Protein AF-A0A6J5W0K2-F1 (afdb_monomer_lite)

Foldseek 3Di:
DPLVVCVVDPPDPVSNVVVVCVVQPPDPLSVVLVVLLVCLQPQDCPPHDLVVSVVVNVVSVVSNCVSDPDDDPDPVVVVVVVVVVVVVNVNSSVD

Sequence (95 aa):
MPVRALFEHGATDFDIWEAARKTYTMTQNSSRLFQLRRQSILMCQNAESVKVFYEKLHATWQKIDCLRPHEYSCTDDGAHRLKELEADRVYDFLG

Structure (mmCIF, N/CA/C/O backbone):
data_AF-A0A6J5W0K2-F1
#
_entry.id   AF-A0A6J5W0K2-F1
#
loop_
_atom_site.group_PDB
_atom_site.id
_atom_site.type_symbol
_atom_site.label_atom_id
_atom_site.label_alt_id
_atom_site.label_comp_id
_atom_site.label_asym_id
_atom_site.label_entity_id
_atom_site.label_seq_id
_atom_site.pdbx_PDB_ins_code
_atom_site.Cartn_x
_atom_site.Cartn_y
_atom_site.Cartn_z
_atom_site.occupancy
_atom_site.B_iso_or_equiv
_atom_site.auth_seq_id
_atom_site.auth_comp_id
_atom_site.auth_asym_id
_atom_site.auth_atom_id
_atom_site.pdbx_PDB_model_num
ATOM 1 N N . MET A 1 1 ? 19.691 -3.154 -13.657 1.00 50.69 1 MET A N 1
ATOM 2 C CA . MET A 1 1 ? 19.729 -4.483 -13.010 1.00 50.69 1 MET A CA 1
ATOM 3 C C . MET A 1 1 ? 18.551 -4.574 -12.046 1.00 50.69 1 MET A C 1
ATOM 5 O O . MET A 1 1 ? 18.312 -3.585 -11.359 1.00 50.69 1 MET A O 1
ATOM 9 N N . PRO A 1 2 ? 17.774 -5.670 -12.020 1.00 63.22 2 PRO A N 1
ATOM 10 C CA . PRO A 1 2 ? 16.665 -5.820 -11.078 1.00 63.22 2 PRO A CA 1
ATOM 11 C C . PRO A 1 2 ? 17.187 -5.809 -9.640 1.00 63.22 2 PRO A C 1
ATOM 13 O O . PRO A 1 2 ? 18.157 -6.503 -9.345 1.00 63.22 2 PRO A O 1
ATOM 16 N N . VAL A 1 3 ? 16.529 -5.077 -8.736 1.00 64.31 3 VAL A N 1
ATOM 17 C CA . VAL A 1 3 ? 16.953 -4.997 -7.323 1.00 64.31 3 VAL A CA 1
ATOM 18 C C . VAL A 1 3 ? 17.005 -6.380 -6.668 1.00 64.31 3 VAL A C 1
ATOM 20 O O . VAL A 1 3 ? 17.868 -6.640 -5.841 1.00 64.31 3 VAL A O 1
ATOM 23 N N . ARG A 1 4 ? 16.149 -7.307 -7.110 1.00 67.19 4 ARG A N 1
ATOM 24 C CA . ARG A 1 4 ? 16.151 -8.701 -6.655 1.00 67.19 4 ARG A CA 1
ATOM 25 C C . ARG A 1 4 ? 17.502 -9.399 -6.845 1.00 67.19 4 ARG A C 1
ATOM 27 O O . ARG A 1 4 ? 17.964 -10.072 -5.935 1.00 67.19 4 ARG A O 1
ATOM 34 N N . ALA A 1 5 ? 18.161 -9.176 -7.979 1.00 72.12 5 ALA A N 1
ATOM 35 C CA . ALA A 1 5 ? 19.437 -9.814 -8.279 1.00 72.12 5 ALA A CA 1
ATOM 36 C C . ALA A 1 5 ? 20.582 -9.308 -7.376 1.00 72.12 5 ALA A C 1
ATOM 38 O O . ALA A 1 5 ? 21.595 -9.990 -7.252 1.00 72.12 5 ALA A O 1
ATOM 39 N N . LEU A 1 6 ? 20.419 -8.147 -6.721 1.00 71.75 6 LEU A N 1
ATOM 40 C CA . LEU A 1 6 ? 21.378 -7.630 -5.736 1.00 71.75 6 LEU A CA 1
ATOM 41 C C . LEU A 1 6 ? 21.366 -8.454 -4.443 1.00 71.75 6 LEU A C 1
ATOM 43 O O . LEU A 1 6 ? 22.419 -8.660 -3.854 1.00 71.75 6 LEU A O 1
ATOM 47 N N . PHE A 1 7 ? 20.201 -8.960 -4.028 1.00 68.56 7 PHE A N 1
ATOM 48 C CA . PHE A 1 7 ? 20.086 -9.812 -2.838 1.00 68.56 7 PHE A CA 1
ATOM 49 C C . PHE A 1 7 ? 20.676 -11.210 -3.050 1.00 68.56 7 PHE A C 1
ATOM 51 O O . PHE A 1 7 ? 21.047 -11.869 -2.089 1.00 68.56 7 PHE A O 1
ATOM 58 N N . GLU A 1 8 ? 20.762 -11.657 -4.301 1.00 76.75 8 GLU A N 1
ATOM 59 C CA . GLU A 1 8 ? 21.273 -12.985 -4.658 1.00 76.75 8 GLU A CA 1
ATOM 60 C C . GLU A 1 8 ? 22.801 -12.995 -4.856 1.00 76.75 8 GLU A C 1
ATOM 62 O O . GLU A 1 8 ? 23.420 -14.047 -4.729 1.00 76.75 8 GLU A O 1
ATOM 67 N N . HIS A 1 9 ? 23.420 -11.840 -5.142 1.00 73.06 9 HIS A N 1
ATOM 68 C CA . HIS A 1 9 ? 24.836 -11.751 -5.541 1.00 73.06 9 HIS A CA 1
ATOM 69 C C . HIS A 1 9 ? 25.657 -10.705 -4.764 1.00 73.06 9 HIS A C 1
ATOM 71 O O . HIS A 1 9 ? 26.818 -10.468 -5.100 1.00 73.06 9 HIS A O 1
ATOM 77 N N . GLY A 1 10 ? 25.077 -10.035 -3.766 1.00 67.50 10 GLY A N 1
ATOM 78 C CA . GLY A 1 10 ? 25.790 -9.044 -2.961 1.00 67.50 10 GLY A CA 1
ATOM 79 C C . GLY A 1 10 ? 26.900 -9.681 -2.125 1.00 67.50 10 GLY A C 1
ATOM 80 O O . GLY A 1 10 ? 26.667 -10.664 -1.429 1.00 67.50 10 GLY A O 1
ATOM 81 N N . ALA A 1 11 ? 28.108 -9.118 -2.188 1.00 72.31 11 ALA A N 1
ATOM 82 C CA . ALA A 1 11 ? 29.265 -9.638 -1.457 1.00 72.31 11 ALA A CA 1
ATOM 83 C C . ALA A 1 11 ? 29.178 -9.372 0.057 1.00 72.31 11 ALA A C 1
ATOM 85 O O . ALA A 1 11 ? 29.743 -10.130 0.844 1.00 72.31 11 ALA A O 1
ATOM 86 N N . THR A 1 12 ? 28.473 -8.307 0.464 1.00 83.19 12 THR A N 1
ATOM 87 C CA . THR A 1 12 ? 28.271 -7.922 1.867 1.00 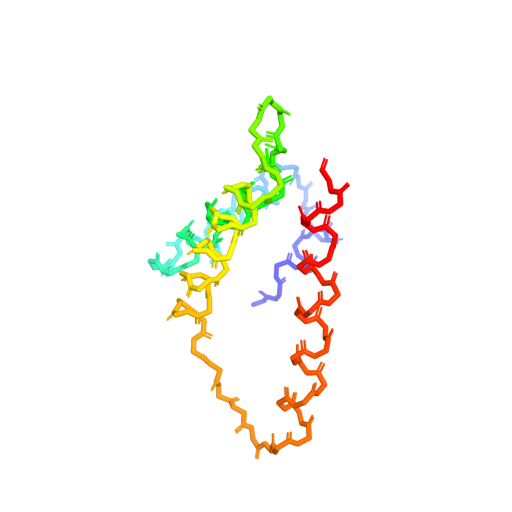83.19 12 THR A CA 1
ATOM 88 C C . THR A 1 12 ? 26.892 -7.291 2.098 1.00 83.19 12 THR A C 1
ATOM 90 O O . THR A 1 12 ? 26.292 -6.725 1.180 1.00 83.19 12 THR A O 1
ATOM 93 N N . ASP A 1 13 ? 26.418 -7.314 3.349 1.00 82.25 13 ASP A N 1
ATOM 94 C CA . ASP A 1 13 ? 25.171 -6.652 3.767 1.00 82.25 13 ASP A CA 1
ATOM 95 C C . ASP A 1 13 ? 25.162 -5.153 3.424 1.00 82.25 13 ASP A C 1
ATOM 97 O O . ASP A 1 13 ? 24.133 -4.594 3.037 1.00 82.25 13 ASP A O 1
ATOM 101 N N . PHE A 1 14 ? 26.325 -4.500 3.527 1.00 84.25 14 PHE A N 1
ATOM 102 C CA . PHE A 1 14 ? 26.486 -3.090 3.187 1.00 84.25 14 PHE A CA 1
ATOM 103 C C . PHE A 1 14 ? 26.268 -2.839 1.691 1.00 84.25 14 PHE A C 1
ATOM 105 O O . PHE A 1 14 ? 25.532 -1.918 1.335 1.00 84.25 14 PHE A O 1
ATOM 112 N N . ASP A 1 15 ? 26.845 -3.673 0.823 1.00 81.44 15 ASP A N 1
ATOM 113 C CA . ASP A 1 15 ?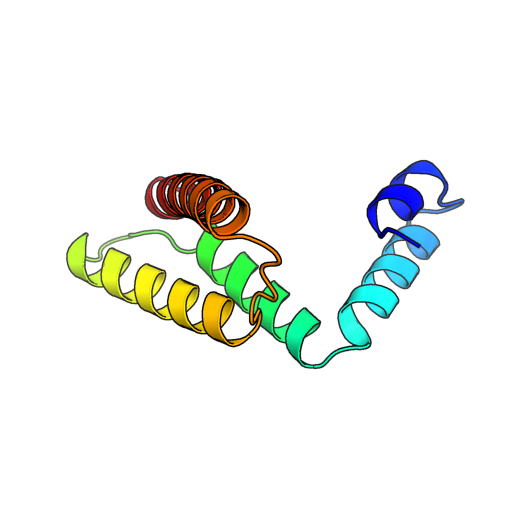 26.723 -3.521 -0.632 1.00 81.44 15 ASP A CA 1
ATOM 114 C C . ASP A 1 15 ? 25.275 -3.709 -1.096 1.00 81.44 15 ASP A C 1
ATOM 116 O O . ASP A 1 15 ? 24.772 -2.942 -1.922 1.00 81.44 15 ASP A O 1
ATOM 120 N N . ILE A 1 16 ? 24.571 -4.685 -0.514 1.00 81.56 16 ILE A N 1
ATOM 121 C CA . ILE A 1 16 ? 23.145 -4.922 -0.776 1.00 81.56 16 ILE A CA 1
ATOM 122 C C . ILE A 1 16 ? 22.329 -3.687 -0.378 1.00 81.56 16 ILE A C 1
ATOM 124 O O . ILE A 1 16 ? 21.503 -3.198 -1.159 1.00 81.56 16 ILE A O 1
ATOM 128 N N . TRP A 1 17 ? 22.577 -3.151 0.821 1.00 82.12 17 TRP A N 1
ATOM 129 C CA . TRP A 1 17 ? 21.847 -1.998 1.341 1.00 82.12 17 TRP A CA 1
ATOM 130 C C . TRP A 1 17 ? 22.111 -0.725 0.534 1.00 82.12 17 TRP A C 1
ATOM 132 O O . TRP A 1 17 ? 21.183 0.021 0.206 1.00 82.12 17 TRP A O 1
ATOM 142 N N . GLU A 1 18 ? 23.367 -0.479 0.163 1.00 80.62 18 GLU A N 1
ATOM 143 C CA . GLU A 1 18 ? 23.765 0.694 -0.607 1.00 80.62 18 GLU A CA 1
ATOM 144 C C . GLU A 1 18 ? 23.207 0.654 -2.036 1.00 80.62 18 GLU A C 1
ATOM 146 O O . GLU A 1 18 ? 22.682 1.663 -2.526 1.00 80.62 18 GLU A O 1
ATOM 151 N N . ALA A 1 19 ? 23.242 -0.515 -2.679 1.00 79.81 19 ALA A N 1
ATOM 152 C CA . ALA A 1 19 ? 22.713 -0.706 -4.021 1.00 79.81 19 ALA A CA 1
ATOM 153 C C . ALA A 1 19 ? 21.177 -0.586 -4.056 1.00 79.81 19 ALA A C 1
ATOM 155 O O . ALA A 1 19 ? 20.633 0.103 -4.931 1.00 79.81 19 ALA A O 1
ATOM 156 N N . ALA A 1 20 ? 20.467 -1.159 -3.075 1.00 76.94 20 ALA A N 1
ATOM 157 C CA . ALA A 1 20 ? 19.025 -0.958 -2.925 1.00 76.94 20 ALA A CA 1
ATOM 158 C C . ALA A 1 20 ? 18.700 0.528 -2.714 1.00 76.94 20 ALA A C 1
ATOM 160 O O . ALA A 1 20 ? 17.868 1.094 -3.430 1.00 76.94 20 ALA A O 1
ATOM 161 N N . ARG A 1 21 ? 19.415 1.198 -1.799 1.00 74.12 21 ARG A N 1
ATOM 162 C CA . ARG A 1 21 ? 19.233 2.628 -1.526 1.00 74.12 21 ARG A CA 1
ATOM 163 C C . ARG A 1 21 ? 19.404 3.461 -2.790 1.00 74.12 21 ARG A C 1
ATOM 165 O O . ARG A 1 21 ? 18.494 4.225 -3.102 1.00 74.12 21 ARG A O 1
ATOM 172 N N . LYS A 1 22 ? 20.511 3.308 -3.529 1.00 73.12 22 LYS A N 1
ATOM 173 C CA . LYS A 1 22 ? 20.776 4.031 -4.790 1.00 73.12 22 LYS A CA 1
ATOM 174 C C . LYS A 1 22 ? 19.655 3.817 -5.803 1.00 73.12 22 LYS A C 1
ATOM 176 O O . LYS A 1 22 ? 19.100 4.789 -6.308 1.00 73.12 22 LYS A O 1
ATOM 181 N N . THR A 1 23 ? 19.258 2.567 -6.030 1.00 70.75 23 THR A N 1
ATOM 182 C CA . THR A 1 23 ? 18.205 2.230 -7.001 1.00 70.75 23 THR A CA 1
ATOM 183 C C . THR A 1 23 ? 16.874 2.911 -6.672 1.00 70.75 23 THR A C 1
ATOM 185 O O . THR A 1 23 ? 16.214 3.439 -7.563 1.00 70.75 23 THR A O 1
ATOM 188 N N . TYR A 1 24 ? 16.504 2.973 -5.389 1.00 63.94 24 TYR A N 1
ATOM 189 C CA . TYR A 1 24 ? 15.249 3.587 -4.945 1.00 63.94 24 TYR A CA 1
ATOM 190 C C . TYR A 1 24 ? 15.342 5.090 -4.621 1.00 63.94 24 TYR A C 1
ATOM 192 O O . TYR A 1 24 ? 14.305 5.709 -4.374 1.00 63.94 24 TYR A O 1
ATOM 200 N N . THR A 1 25 ? 16.527 5.710 -4.648 1.00 61.31 25 THR A N 1
ATOM 201 C CA . THR A 1 25 ? 16.683 7.175 -4.497 1.00 61.31 25 THR A CA 1
ATOM 202 C C . THR A 1 25 ? 16.815 7.922 -5.822 1.00 61.31 25 THR A C 1
ATOM 204 O O . THR A 1 25 ? 16.589 9.129 -5.835 1.00 61.31 25 THR A O 1
ATOM 207 N N . MET A 1 26 ? 17.115 7.249 -6.941 1.00 59.16 26 MET A N 1
ATOM 208 C CA . MET A 1 26 ? 17.313 7.923 -8.236 1.00 59.16 26 MET A CA 1
ATOM 209 C C . MET A 1 26 ? 16.037 8.500 -8.871 1.00 59.16 26 MET A C 1
ATOM 211 O O . MET A 1 26 ? 16.146 9.308 -9.789 1.00 59.16 26 MET A O 1
ATOM 215 N N . THR A 1 27 ? 14.837 8.156 -8.388 1.00 62.81 27 THR A N 1
ATOM 216 C CA . THR A 1 27 ? 13.598 8.801 -8.851 1.00 62.81 27 THR A CA 1
ATOM 217 C C . THR A 1 27 ? 12.820 9.387 -7.677 1.00 62.81 27 THR A C 1
ATOM 219 O O . THR A 1 27 ? 12.622 8.741 -6.650 1.00 62.81 27 THR A O 1
ATOM 222 N N . GLN A 1 28 ? 12.346 10.626 -7.809 1.00 62.62 28 GLN A N 1
ATOM 223 C CA . GLN A 1 28 ? 11.574 11.291 -6.751 1.00 62.62 28 GLN A CA 1
ATOM 224 C C . GLN A 1 28 ? 10.282 10.523 -6.402 1.00 62.62 28 GLN A C 1
ATOM 226 O O . GLN A 1 28 ? 9.804 1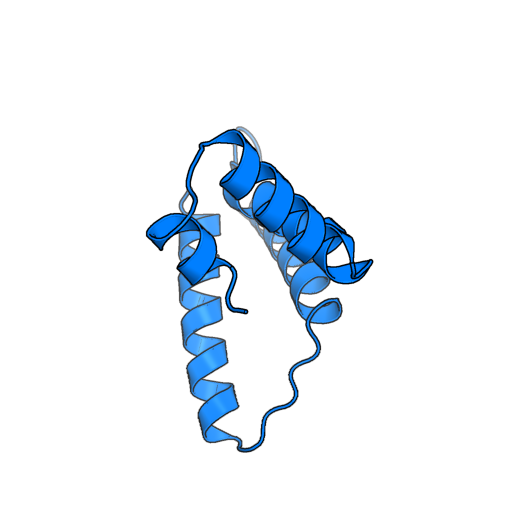0.573 -5.269 1.00 62.62 28 GLN A O 1
ATOM 231 N N . ASN A 1 29 ? 9.757 9.749 -7.357 1.00 76.06 29 ASN A N 1
ATOM 232 C CA . ASN A 1 29 ? 8.588 8.900 -7.156 1.00 76.06 29 ASN A CA 1
ATOM 233 C C . ASN A 1 29 ? 8.913 7.632 -6.356 1.00 76.06 29 ASN A C 1
ATOM 235 O O . ASN A 1 29 ? 8.078 7.212 -5.562 1.00 76.06 29 ASN A O 1
ATOM 239 N N . SER A 1 30 ? 10.104 7.033 -6.494 1.00 75.69 30 SER A N 1
ATOM 240 C CA . SER A 1 30 ? 10.429 5.770 -5.813 1.00 75.69 30 SER A CA 1
ATOM 241 C C . SER A 1 30 ? 10.549 5.914 -4.296 1.00 75.69 30 SER A C 1
ATOM 243 O O . SER A 1 30 ? 10.038 5.066 -3.564 1.00 75.69 30 SER A O 1
ATOM 245 N N . SER A 1 31 ? 11.140 7.006 -3.803 1.00 81.00 31 SER A N 1
ATOM 246 C CA . SER A 1 31 ? 11.221 7.276 -2.359 1.00 81.00 31 SER A CA 1
ATOM 247 C C . SER A 1 31 ? 9.839 7.530 -1.748 1.00 81.00 31 SER A C 1
ATOM 249 O O . SER A 1 31 ? 9.505 6.985 -0.693 1.00 81.00 31 SER A O 1
ATOM 251 N N . ARG A 1 32 ? 8.995 8.300 -2.443 1.00 86.50 32 ARG A N 1
ATOM 252 C CA . ARG A 1 32 ? 7.627 8.604 -2.011 1.00 86.50 32 ARG A CA 1
ATOM 253 C C . ARG A 1 32 ? 6.713 7.378 -2.072 1.00 86.50 32 ARG A C 1
ATOM 255 O O . ARG A 1 32 ? 5.932 7.156 -1.151 1.00 86.50 32 ARG A O 1
ATOM 262 N N . LEU A 1 33 ? 6.847 6.551 -3.110 1.00 88.62 33 LEU A N 1
ATOM 263 C CA . LEU A 1 33 ? 6.148 5.269 -3.234 1.00 88.62 33 LEU A CA 1
ATOM 264 C C . LEU A 1 33 ? 6.508 4.322 -2.089 1.00 88.62 33 LEU A C 1
ATOM 266 O O . LEU A 1 33 ? 5.612 3.707 -1.515 1.00 88.62 33 LEU A O 1
ATOM 270 N N . PHE A 1 34 ? 7.791 4.232 -1.724 1.00 85.94 34 PHE A N 1
ATOM 271 C CA . PHE A 1 34 ? 8.228 3.427 -0.584 1.00 85.94 34 PHE A CA 1
ATOM 272 C C . PHE A 1 34 ? 7.575 3.895 0.723 1.00 85.94 34 PHE A C 1
ATOM 274 O O . PHE A 1 34 ? 7.020 3.081 1.460 1.00 85.94 34 PHE A O 1
ATOM 281 N N . GLN A 1 35 ? 7.586 5.204 0.991 1.00 90.38 35 GLN A N 1
ATOM 282 C CA . GLN A 1 35 ? 6.967 5.773 2.192 1.00 90.38 35 GLN A CA 1
ATOM 283 C C . GLN A 1 35 ? 5.465 5.481 2.260 1.00 90.38 35 GLN A C 1
ATOM 285 O O . GLN A 1 35 ? 4.984 5.023 3.293 1.00 90.38 35 GLN A O 1
ATOM 290 N N . LEU A 1 36 ? 4.738 5.695 1.159 1.00 93.88 36 LEU A N 1
ATOM 291 C CA . LEU A 1 36 ? 3.300 5.430 1.093 1.00 93.88 36 LEU A CA 1
ATOM 292 C C . LEU A 1 36 ? 2.983 3.938 1.235 1.00 93.88 36 LEU A C 1
ATOM 294 O O . LEU A 1 36 ? 2.026 3.583 1.915 1.00 93.88 36 LEU A O 1
ATOM 298 N N . ARG A 1 37 ? 3.794 3.048 0.648 1.00 92.62 37 ARG A N 1
ATOM 299 C CA . ARG A 1 37 ? 3.597 1.602 0.819 1.00 92.62 37 ARG A CA 1
ATOM 300 C C . ARG A 1 37 ? 3.864 1.137 2.238 1.00 92.62 37 ARG A C 1
ATOM 302 O O . ARG A 1 37 ? 3.055 0.396 2.783 1.00 92.62 37 ARG A O 1
ATOM 309 N N . ARG A 1 38 ? 4.931 1.630 2.864 1.00 91.94 38 ARG A N 1
ATOM 310 C CA . ARG A 1 38 ? 5.192 1.376 4.283 1.00 91.94 38 ARG A CA 1
ATOM 311 C C . ARG A 1 38 ? 4.061 1.905 5.165 1.00 91.94 38 ARG A C 1
ATOM 313 O O . ARG A 1 38 ? 3.692 1.242 6.124 1.00 91.94 38 ARG A O 1
ATOM 320 N N . GLN A 1 39 ? 3.515 3.080 4.845 1.00 94.44 39 GLN A N 1
ATOM 321 C CA . GLN A 1 39 ? 2.367 3.639 5.556 1.00 94.44 39 GLN A CA 1
ATOM 322 C C . GLN A 1 39 ? 1.139 2.732 5.440 1.00 94.44 39 GLN A C 1
ATOM 324 O O . GLN A 1 39 ? 0.494 2.510 6.452 1.00 94.44 39 GLN A O 1
ATOM 329 N N . SER A 1 40 ? 0.844 2.214 4.246 1.00 94.25 40 SER A N 1
ATOM 330 C CA . SER A 1 40 ? -0.280 1.300 4.001 1.00 94.25 40 SER A CA 1
ATOM 331 C C . SER A 1 40 ? -0.196 0.039 4.867 1.00 94.25 40 SER A C 1
ATOM 333 O O . SER A 1 40 ? -1.139 -0.274 5.576 1.00 94.25 40 SER A O 1
ATOM 335 N N . ILE A 1 41 ? 0.975 -0.609 4.885 1.00 91.88 41 ILE A N 1
ATOM 336 C CA . ILE A 1 41 ? 1.212 -1.877 5.598 1.00 91.88 41 ILE A CA 1
ATOM 337 C C . ILE A 1 41 ? 1.193 -1.710 7.124 1.00 91.88 41 ILE A C 1
ATOM 339 O O . ILE A 1 41 ? 0.824 -2.625 7.847 1.00 91.88 41 ILE A O 1
ATOM 343 N N . LEU A 1 42 ? 1.651 -0.565 7.636 1.00 92.75 42 LEU A N 1
ATOM 344 C CA . LEU A 1 42 ? 1.726 -0.310 9.081 1.00 92.75 42 LEU A CA 1
ATOM 345 C C . LEU A 1 42 ? 0.467 0.369 9.637 1.00 92.75 42 LEU A C 1
ATOM 347 O O . LEU A 1 42 ? 0.434 0.714 10.820 1.00 92.75 42 LEU A O 1
ATOM 351 N N . MET A 1 43 ? -0.527 0.654 8.794 1.00 92.56 43 MET A N 1
ATOM 352 C CA . MET A 1 43 ? -1.753 1.306 9.227 1.00 92.56 43 MET A CA 1
ATOM 353 C C . MET A 1 43 ? -2.661 0.269 9.877 1.00 92.56 43 MET A C 1
ATOM 355 O O . MET A 1 43 ? -3.142 -0.621 9.199 1.00 92.56 43 MET A O 1
ATOM 359 N N . CYS A 1 44 ? -2.948 0.433 11.166 1.00 90.06 44 CYS A N 1
ATOM 360 C CA . CYS A 1 44 ? -3.916 -0.401 11.877 1.00 90.06 44 CYS A CA 1
ATOM 361 C C . CYS A 1 44 ? -5.168 0.415 12.218 1.00 90.06 44 CYS A C 1
ATOM 363 O O . CYS A 1 44 ? -5.083 1.619 12.490 1.00 90.06 44 CYS A O 1
ATOM 365 N N . GLN A 1 45 ? -6.323 -0.249 12.283 1.00 90.19 45 GLN A N 1
ATOM 366 C CA . GLN A 1 45 ? -7.595 0.387 12.642 1.00 90.19 45 GLN A CA 1
ATOM 367 C C . GLN A 1 45 ? -7.566 1.032 14.042 1.00 90.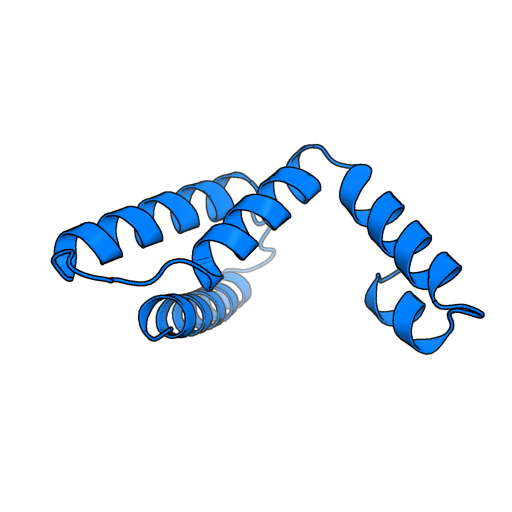19 45 GLN A C 1
ATOM 369 O O . GLN A 1 45 ? -8.149 2.097 14.256 1.00 90.19 45 GLN A O 1
ATOM 374 N N . ASN A 1 46 ? -6.858 0.418 14.998 1.00 88.12 46 ASN A N 1
ATOM 375 C CA . ASN A 1 46 ? -6.800 0.855 16.396 1.00 88.12 46 ASN A CA 1
ATOM 376 C C . ASN A 1 46 ? -8.213 1.075 16.987 1.00 88.12 46 ASN A C 1
ATOM 378 O O . ASN A 1 46 ? -9.098 0.242 16.812 1.00 88.12 46 ASN A O 1
ATOM 382 N N . ALA A 1 47 ? -8.431 2.188 17.695 1.00 90.62 47 ALA A N 1
ATOM 383 C CA . ALA A 1 47 ? -9.722 2.562 18.276 1.00 90.62 47 ALA A CA 1
ATOM 384 C C . ALA A 1 47 ? -10.644 3.321 17.296 1.00 90.62 47 ALA A C 1
ATOM 386 O O . ALA A 1 47 ? -11.692 3.825 17.700 1.00 90.62 47 ALA A O 1
ATOM 387 N N . GLU A 1 48 ? -10.259 3.458 16.023 1.00 93.44 48 GLU A N 1
ATOM 388 C CA . GLU A 1 48 ? -11.054 4.173 15.026 1.00 93.44 48 GLU A CA 1
ATOM 389 C C . GLU A 1 48 ? -12.155 3.282 14.435 1.00 93.44 48 GLU A C 1
ATOM 391 O O . GLU A 1 48 ? -12.083 2.050 14.433 1.00 93.44 48 GLU A O 1
ATOM 396 N N . SER A 1 49 ? -13.204 3.906 13.892 1.00 95.88 49 SER A N 1
ATOM 397 C CA . SER A 1 49 ? -14.215 3.157 13.140 1.00 95.88 49 SER A CA 1
ATOM 398 C C . SER A 1 49 ? -13.615 2.557 11.864 1.00 95.88 49 SER A C 1
ATOM 400 O O . SER A 1 49 ? -12.772 3.185 11.218 1.00 95.88 49 SER A O 1
ATOM 402 N N . VAL A 1 50 ? -14.123 1.392 11.446 1.00 95.00 50 VAL A N 1
ATOM 403 C CA . VAL A 1 50 ? -13.723 0.720 10.193 1.00 95.00 50 VAL A CA 1
ATOM 404 C C . VAL A 1 50 ? -13.804 1.672 8.996 1.00 95.00 50 VAL A C 1
ATOM 406 O O . VAL A 1 50 ? -12.933 1.663 8.133 1.00 95.00 50 VAL A O 1
ATOM 409 N N . LYS A 1 51 ? -14.824 2.540 8.965 1.00 96.00 51 LYS A N 1
ATOM 410 C CA . LYS A 1 51 ? -15.011 3.531 7.900 1.00 96.00 51 LYS A CA 1
ATOM 411 C C . LYS A 1 51 ? -13.847 4.524 7.829 1.00 96.00 51 LYS A C 1
ATOM 413 O O . LYS A 1 51 ? -13.287 4.723 6.758 1.00 96.00 51 LYS A O 1
ATOM 418 N N . VAL A 1 52 ? -13.474 5.114 8.965 1.00 95.94 52 VAL A N 1
ATOM 419 C CA . VAL A 1 52 ? -12.375 6.095 9.044 1.00 95.94 52 VAL A CA 1
ATOM 420 C C . VAL A 1 52 ? -11.040 5.445 8.682 1.00 95.94 52 VAL A C 1
ATOM 422 O O . VAL A 1 52 ? -10.249 6.028 7.944 1.00 95.94 52 VAL A O 1
ATOM 425 N N . PHE A 1 53 ? -10.807 4.222 9.157 1.00 95.94 53 PHE A N 1
ATOM 426 C CA . PHE A 1 53 ? -9.625 3.444 8.800 1.00 95.94 53 PHE A CA 1
ATOM 427 C C . PHE A 1 53 ? -9.548 3.184 7.288 1.00 95.94 53 PHE A C 1
ATOM 429 O O . PHE A 1 53 ? -8.546 3.511 6.650 1.00 95.94 53 PHE A O 1
ATOM 436 N N . TYR A 1 54 ? -10.638 2.690 6.694 1.00 96.06 54 TYR A N 1
ATOM 437 C CA . TYR A 1 54 ? -10.716 2.435 5.259 1.00 96.06 54 TYR A CA 1
ATOM 438 C C . TYR A 1 54 ? -10.498 3.705 4.424 1.00 96.06 54 TYR A C 1
ATOM 440 O O . TYR A 1 54 ? -9.759 3.674 3.445 1.00 96.06 54 TYR A O 1
ATOM 448 N N . GLU A 1 55 ? -11.081 4.842 4.812 1.00 96.94 55 GLU A N 1
ATOM 449 C CA . GLU A 1 55 ? -10.893 6.118 4.106 1.00 96.94 55 GLU A CA 1
ATOM 450 C C . GLU A 1 55 ? -9.416 6.548 4.067 1.00 96.94 55 GLU A C 1
ATOM 452 O O . GLU A 1 55 ? -8.933 7.035 3.039 1.00 96.94 55 GLU A O 1
ATOM 457 N N . LYS A 1 56 ? -8.666 6.322 5.154 1.00 96.12 56 LYS A N 1
ATOM 458 C CA . LYS A 1 56 ? -7.225 6.621 5.221 1.00 96.12 56 LYS A CA 1
ATOM 459 C C . LYS A 1 56 ? -6.390 5.678 4.354 1.00 96.12 56 LYS A C 1
ATOM 461 O O . LYS A 1 56 ? -5.482 6.145 3.653 1.00 96.12 56 LYS A O 1
ATOM 466 N N . LEU A 1 57 ? -6.698 4.381 4.378 1.00 96.25 57 LEU A N 1
ATOM 467 C CA . LEU A 1 57 ? -6.077 3.388 3.497 1.00 96.25 57 LEU A CA 1
ATOM 468 C C . LEU A 1 57 ? -6.332 3.735 2.030 1.00 96.25 57 LEU A C 1
ATOM 470 O O . LEU A 1 57 ? -5.391 3.888 1.250 1.00 96.25 57 LEU A O 1
ATOM 474 N N . HIS A 1 58 ? -7.591 3.990 1.680 1.00 95.94 58 HIS A N 1
ATOM 475 C CA . HIS A 1 58 ? -8.005 4.352 0.333 1.00 95.94 58 HIS A CA 1
ATOM 476 C C . HIS A 1 58 ? -7.292 5.612 -0.175 1.00 95.94 58 HIS A C 1
ATOM 478 O O . HIS A 1 58 ? -6.741 5.615 -1.277 1.00 95.94 58 HIS A O 1
ATOM 484 N N . ALA A 1 59 ? -7.205 6.665 0.645 1.00 96.81 59 ALA A N 1
ATOM 485 C CA . ALA A 1 59 ? -6.468 7.879 0.293 1.00 96.81 59 ALA A CA 1
ATOM 486 C C . ALA A 1 59 ? -4.961 7.629 0.085 1.00 96.81 59 ALA A C 1
ATOM 488 O O . ALA A 1 59 ? -4.312 8.315 -0.710 1.00 96.81 59 ALA A O 1
ATOM 489 N N . THR A 1 60 ? -4.381 6.659 0.797 1.00 96.19 60 THR A N 1
ATOM 490 C CA . THR A 1 60 ? -2.978 6.254 0.628 1.00 96.19 60 THR A CA 1
ATOM 491 C C . THR A 1 60 ? -2.788 5.486 -0.680 1.00 96.19 60 THR A C 1
ATOM 493 O O . THR A 1 60 ? -1.869 5.804 -1.438 1.00 96.19 60 THR A O 1
ATOM 496 N N . TRP A 1 61 ? -3.687 4.552 -1.002 1.00 95.38 61 TRP A N 1
ATOM 497 C CA . TRP A 1 61 ? -3.673 3.817 -2.270 1.00 95.38 61 TRP A CA 1
ATOM 498 C C . TRP A 1 61 ? -3.813 4.739 -3.481 1.00 95.38 61 TRP A C 1
ATOM 500 O O . TRP A 1 61 ? -3.018 4.628 -4.407 1.00 95.38 61 TRP A O 1
ATOM 510 N N . GLN A 1 62 ? -4.713 5.725 -3.440 1.00 93.50 62 GLN A N 1
ATOM 511 C CA . GLN A 1 62 ? -4.852 6.702 -4.527 1.00 93.50 62 GLN A CA 1
ATOM 512 C C . GLN A 1 62 ? -3.550 7.469 -4.797 1.00 93.50 62 GLN A C 1
ATOM 514 O O . GLN A 1 62 ? -3.172 7.683 -5.946 1.00 93.50 62 GLN A O 1
ATOM 519 N N . LYS A 1 63 ? -2.815 7.856 -3.746 1.00 94.00 63 LYS A N 1
ATOM 520 C CA . LYS A 1 63 ? -1.509 8.517 -3.907 1.00 94.00 63 LYS A CA 1
ATOM 521 C C . LYS A 1 63 ? -0.469 7.587 -4.531 1.00 94.00 63 LYS A C 1
ATOM 523 O O . LYS A 1 63 ? 0.369 8.060 -5.293 1.00 94.00 63 LYS A O 1
ATOM 528 N N . ILE A 1 64 ? -0.502 6.295 -4.198 1.00 92.06 64 ILE A N 1
ATOM 529 C CA . ILE A 1 64 ? 0.380 5.280 -4.793 1.00 92.06 64 ILE A CA 1
ATOM 530 C C . ILE A 1 64 ? 0.071 5.129 -6.282 1.00 92.06 64 ILE A C 1
ATOM 532 O O . ILE A 1 64 ? 0.999 5.162 -7.089 1.00 92.06 64 ILE A O 1
ATOM 536 N N . ASP A 1 65 ? -1.208 5.017 -6.636 1.00 89.06 65 ASP A N 1
ATOM 537 C CA . ASP A 1 65 ? -1.654 4.869 -8.022 1.00 89.06 65 ASP A CA 1
ATOM 538 C C . ASP A 1 65 ? -1.225 6.080 -8.868 1.00 89.06 65 ASP A C 1
ATOM 540 O O . ASP A 1 65 ? -0.630 5.914 -9.928 1.00 89.06 65 ASP A O 1
ATOM 544 N N . CYS A 1 66 ? -1.397 7.308 -8.359 1.00 87.62 66 CYS A N 1
ATOM 545 C CA . CYS A 1 66 ? -0.963 8.528 -9.054 1.00 87.62 66 CYS A CA 1
ATOM 546 C C . CYS A 1 66 ? 0.552 8.591 -9.317 1.00 87.62 66 CYS A C 1
ATOM 548 O O . CYS A 1 66 ? 0.987 9.196 -10.293 1.00 87.62 66 CYS A O 1
ATOM 550 N N . LEU A 1 67 ? 1.370 8.012 -8.433 1.00 85.44 67 LEU A N 1
ATOM 551 C CA . LEU A 1 67 ? 2.834 8.013 -8.561 1.00 85.44 67 LEU A CA 1
ATOM 552 C C . LEU A 1 67 ? 3.361 6.863 -9.427 1.00 85.44 67 LEU A C 1
ATOM 554 O O . LEU A 1 67 ? 4.555 6.830 -9.735 1.00 85.44 67 LEU A O 1
ATOM 558 N N . ARG A 1 68 ? 2.491 5.927 -9.811 1.00 78.25 68 ARG A N 1
ATOM 559 C CA . ARG A 1 68 ? 2.793 4.814 -10.705 1.00 78.25 68 ARG A CA 1
ATOM 560 C C . ARG A 1 68 ? 1.814 4.845 -11.885 1.00 78.25 68 ARG A C 1
ATOM 562 O O . ARG A 1 68 ? 0.936 3.992 -11.946 1.00 78.25 68 ARG A O 1
ATOM 569 N N . PRO A 1 69 ? 1.951 5.808 -12.813 1.00 67.94 69 PRO A N 1
ATOM 570 C CA . PRO A 1 69 ? 1.175 5.777 -14.044 1.00 67.94 69 PRO A CA 1
ATOM 571 C C . PRO A 1 69 ? 1.510 4.489 -14.802 1.00 67.94 69 PRO A C 1
ATOM 573 O O . PRO A 1 69 ? 2.681 4.184 -15.038 1.00 67.94 69 PRO A O 1
ATOM 576 N N . HIS A 1 70 ? 0.491 3.696 -15.119 1.00 66.69 70 HIS A N 1
ATOM 577 C CA . HIS A 1 70 ? 0.672 2.449 -15.851 1.00 66.69 70 HIS A CA 1
ATOM 578 C C . HIS A 1 70 ? 0.645 2.701 -17.354 1.00 66.69 70 HIS A C 1
ATOM 580 O O . HIS A 1 70 ? -0.327 3.229 -17.890 1.00 66.69 70 HIS A O 1
ATOM 586 N N . GLU A 1 71 ? 1.689 2.246 -18.037 1.00 59.97 71 GLU A N 1
ATOM 587 C CA . GLU A 1 71 ? 1.691 2.072 -19.486 1.00 59.97 71 GLU A CA 1
ATOM 588 C C . GLU A 1 71 ? 1.245 0.634 -19.774 1.00 59.97 71 GLU A C 1
ATOM 590 O O . GLU A 1 71 ? 2.046 -0.298 -19.727 1.00 59.97 71 GLU A O 1
ATOM 595 N N . TYR A 1 72 ? -0.056 0.420 -19.976 1.00 66.81 72 TYR A N 1
ATOM 596 C CA . TYR A 1 72 ? -0.560 -0.892 -20.386 1.00 66.81 72 TYR A CA 1
ATOM 597 C C . TYR A 1 72 ? -0.525 -1.009 -21.909 1.00 66.81 72 TYR A C 1
ATOM 599 O O . TYR A 1 72 ? -1.070 -0.162 -22.615 1.00 66.81 72 TYR A O 1
ATOM 607 N N . SER A 1 73 ? 0.077 -2.086 -22.413 1.00 66.12 73 SER A N 1
ATOM 608 C CA . SER A 1 73 ? 0.072 -2.443 -23.836 1.00 66.12 73 SER A CA 1
ATOM 609 C C . SER A 1 73 ? -1.264 -3.029 -24.306 1.00 66.12 73 SER A C 1
ATOM 611 O O . SER A 1 73 ? -1.565 -2.965 -25.496 1.00 66.12 73 SER A O 1
ATOM 613 N N . CYS A 1 74 ? -2.062 -3.600 -23.393 1.00 77.75 74 CYS A N 1
ATOM 614 C CA . CYS A 1 74 ? -3.335 -4.259 -23.688 1.00 77.75 74 CYS A CA 1
ATOM 615 C C . CYS A 1 74 ? -4.317 -4.172 -22.501 1.00 77.75 74 CYS A C 1
ATOM 617 O O . CYS A 1 74 ? -3.917 -4.027 -21.346 1.00 77.75 74 CYS A O 1
ATOM 619 N N . THR A 1 75 ? -5.618 -4.284 -22.782 1.00 72.88 75 THR A N 1
ATOM 620 C CA . THR A 1 75 ? -6.700 -4.258 -21.785 1.00 72.88 75 THR A CA 1
ATOM 621 C C . THR A 1 75 ? -6.678 -5.452 -20.827 1.00 72.88 75 THR A C 1
ATOM 623 O O . THR A 1 75 ? -7.057 -5.298 -19.667 1.00 72.88 75 THR A O 1
ATOM 626 N N . ASP A 1 76 ? -6.215 -6.619 -21.284 1.00 82.00 76 ASP A N 1
ATOM 627 C CA . ASP A 1 76 ? -6.139 -7.842 -20.469 1.00 82.00 76 ASP A CA 1
ATOM 628 C C . ASP A 1 76 ? -5.072 -7.728 -19.361 1.00 82.00 76 ASP A C 1
ATOM 630 O O . ASP A 1 76 ? -5.335 -8.016 -18.190 1.00 82.00 76 ASP A O 1
ATOM 634 N N . ASP A 1 77 ? -3.910 -7.149 -19.692 1.00 80.69 77 ASP A N 1
ATOM 635 C CA . ASP A 1 77 ? -2.839 -6.845 -18.731 1.00 80.69 77 ASP A CA 1
ATOM 636 C C . ASP A 1 77 ? -3.323 -5.887 -17.628 1.00 80.69 77 ASP A C 1
ATOM 638 O O . ASP A 1 77 ? -2.966 -6.020 -16.453 1.00 80.69 77 ASP A O 1
ATOM 642 N N . GLY A 1 78 ? -4.177 -4.927 -18.003 1.00 81.25 78 GLY A N 1
ATOM 643 C CA . GLY A 1 78 ? -4.814 -3.993 -17.078 1.00 81.25 78 GLY A CA 1
ATOM 644 C C . GLY A 1 78 ? -5.719 -4.692 -16.066 1.00 81.25 78 GLY A C 1
ATOM 645 O O . GLY A 1 78 ? -5.611 -4.442 -14.863 1.00 81.25 78 GLY A O 1
ATOM 646 N N . ALA A 1 79 ? -6.571 -5.604 -16.540 1.00 84.88 79 ALA A N 1
ATOM 647 C CA . ALA A 1 79 ? -7.495 -6.355 -15.695 1.00 84.88 79 ALA A CA 1
ATOM 648 C C . ALA A 1 79 ? -6.758 -7.287 -14.721 1.00 84.88 79 ALA A C 1
ATOM 650 O O . ALA A 1 79 ? -7.072 -7.310 -13.528 1.00 84.88 79 ALA A O 1
ATOM 651 N N . HIS A 1 80 ? -5.737 -8.008 -15.197 1.00 85.88 80 HIS A N 1
ATOM 652 C CA . HIS A 1 80 ? -4.926 -8.873 -14.340 1.00 85.88 80 HIS A CA 1
ATOM 653 C C . HIS A 1 80 ? -4.226 -8.072 -13.235 1.00 85.88 80 HIS A C 1
ATOM 655 O O . HIS A 1 80 ? -4.280 -8.427 -12.056 1.00 85.88 80 HIS A O 1
ATOM 661 N N . ARG A 1 81 ? -3.618 -6.938 -13.599 1.00 83.06 81 ARG A N 1
ATOM 662 C CA . ARG A 1 81 ? -2.927 -6.057 -12.654 1.00 83.06 81 ARG A CA 1
ATOM 663 C C . ARG A 1 81 ? -3.867 -5.475 -11.601 1.00 83.06 81 ARG A C 1
ATOM 665 O O . ARG A 1 81 ? -3.474 -5.359 -10.443 1.00 83.06 81 ARG A O 1
ATOM 672 N N . LEU A 1 82 ? -5.083 -5.092 -11.991 1.00 86.88 82 LEU A N 1
ATOM 673 C CA . LEU A 1 82 ? -6.084 -4.583 -11.055 1.00 86.88 82 LEU A CA 1
ATOM 674 C C . LEU A 1 82 ? -6.446 -5.646 -10.013 1.00 86.88 82 LEU A C 1
ATOM 676 O O . LEU A 1 82 ? -6.462 -5.345 -8.824 1.00 86.88 82 LEU A O 1
ATOM 680 N N . LYS A 1 83 ? -6.633 -6.897 -10.444 1.00 90.31 83 LYS A N 1
ATOM 681 C CA . LYS A 1 83 ? -6.937 -8.020 -9.551 1.00 90.31 83 LYS A CA 1
ATOM 682 C C . LYS A 1 83 ? -5.829 -8.276 -8.522 1.00 90.31 83 LYS A C 1
ATOM 684 O O . LYS A 1 83 ? -6.117 -8.524 -7.355 1.00 90.31 83 LYS A O 1
ATOM 689 N N . GLU A 1 84 ? -4.562 -8.191 -8.931 1.00 89.69 84 GLU A N 1
ATOM 690 C CA . GLU A 1 84 ? -3.427 -8.272 -7.997 1.00 89.69 84 GLU A CA 1
ATOM 691 C C . GLU A 1 84 ? -3.425 -7.110 -6.996 1.00 89.69 84 GLU A C 1
ATOM 693 O O . GLU A 1 84 ? -3.225 -7.319 -5.801 1.00 89.69 84 GLU A O 1
ATOM 698 N N . LEU A 1 85 ? -3.677 -5.883 -7.469 1.00 90.44 85 LEU A N 1
ATOM 699 C CA . LEU A 1 85 ? -3.737 -4.703 -6.605 1.00 90.44 85 LEU A CA 1
ATOM 700 C C . LEU A 1 85 ? -4.879 -4.798 -5.589 1.00 90.44 85 LEU A C 1
ATOM 702 O O . LEU A 1 85 ? -4.702 -4.383 -4.448 1.00 90.44 85 LEU A O 1
ATOM 706 N N . GLU A 1 86 ? -6.034 -5.331 -5.979 1.00 92.44 86 GLU A N 1
ATOM 707 C CA . GLU A 1 86 ? -7.152 -5.575 -5.067 1.00 92.44 86 GLU A CA 1
ATOM 708 C C . GLU A 1 86 ? -6.777 -6.576 -3.972 1.00 92.44 86 GLU A C 1
ATOM 710 O O . GLU A 1 86 ? -7.056 -6.317 -2.803 1.00 92.44 86 GLU A O 1
ATOM 715 N N . ALA A 1 87 ? -6.082 -7.665 -4.316 1.00 93.69 87 ALA A N 1
ATOM 716 C CA . ALA A 1 87 ? -5.599 -8.630 -3.330 1.00 93.69 87 ALA A CA 1
ATOM 717 C C . ALA A 1 87 ? -4.628 -7.986 -2.322 1.00 93.69 87 ALA A C 1
ATOM 719 O O . ALA A 1 87 ? -4.818 -8.133 -1.115 1.00 93.69 87 ALA A O 1
ATOM 720 N N . ASP A 1 88 ? -3.655 -7.200 -2.797 1.00 92.06 88 ASP A N 1
ATOM 721 C CA . ASP A 1 88 ? -2.728 -6.457 -1.930 1.00 92.06 88 ASP A CA 1
ATOM 722 C C . ASP A 1 88 ? -3.473 -5.517 -0.964 1.00 92.06 88 ASP A C 1
ATOM 724 O O . ASP A 1 88 ? -3.130 -5.413 0.212 1.00 92.06 88 ASP A O 1
ATOM 728 N N . ARG A 1 89 ? -4.511 -4.828 -1.450 1.00 94.50 89 ARG A N 1
ATOM 729 C CA . ARG A 1 89 ? -5.317 -3.890 -0.648 1.00 94.50 89 ARG A CA 1
ATOM 730 C C . ARG A 1 89 ? -6.158 -4.595 0.409 1.00 94.50 89 ARG A C 1
ATOM 732 O O . ARG A 1 89 ? -6.372 -4.038 1.482 1.00 94.50 89 ARG A O 1
ATOM 739 N N . VAL A 1 90 ? -6.620 -5.811 0.123 1.00 94.62 90 VAL A N 1
ATOM 740 C CA . VAL A 1 90 ? -7.283 -6.653 1.124 1.00 94.62 90 VAL A CA 1
ATOM 741 C C . VAL A 1 90 ? -6.298 -7.028 2.229 1.00 94.62 90 VAL A C 1
ATOM 743 O O . VAL A 1 90 ? -6.666 -6.948 3.395 1.00 94.62 90 VAL A O 1
ATOM 746 N N . TYR A 1 91 ? -5.046 -7.363 1.905 1.00 92.81 91 TYR A N 1
ATOM 747 C CA . TYR A 1 91 ? -4.033 -7.636 2.931 1.00 92.81 91 TYR A CA 1
ATOM 748 C C . TYR A 1 91 ? -3.718 -6.404 3.781 1.00 92.81 91 TYR A C 1
ATOM 750 O O . TYR A 1 91 ? -3.686 -6.517 5.001 1.00 92.81 91 TYR A O 1
ATOM 758 N N . ASP A 1 92 ? -3.572 -5.233 3.157 1.00 93.31 92 ASP A N 1
ATOM 759 C CA . ASP A 1 92 ? -3.401 -3.958 3.868 1.00 93.31 92 ASP A CA 1
ATOM 760 C C . ASP A 1 92 ? -4.596 -3.652 4.800 1.00 93.31 92 AS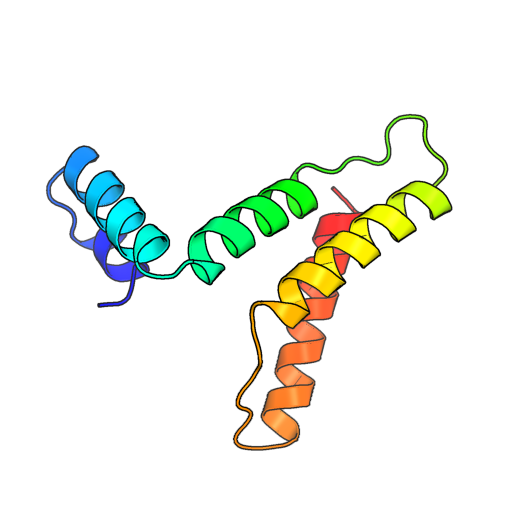P A C 1
ATOM 762 O O . ASP A 1 92 ? -4.416 -3.087 5.870 1.00 93.31 92 ASP A O 1
ATOM 766 N N . PHE A 1 93 ? -5.825 -4.011 4.408 1.00 93.44 93 PHE A N 1
ATOM 767 C CA . PHE A 1 93 ? -7.025 -3.808 5.230 1.00 93.44 93 PHE A CA 1
ATOM 768 C C . PHE A 1 93 ? -7.148 -4.806 6.393 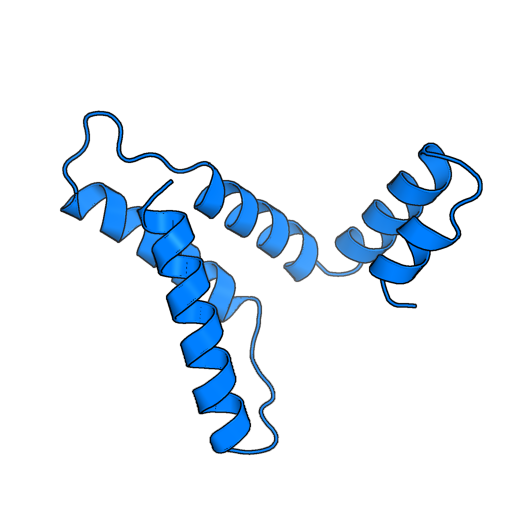1.00 93.44 93 PHE A C 1
ATOM 770 O O . PHE A 1 93 ? -7.754 -4.484 7.413 1.00 93.44 93 PHE A O 1
ATOM 777 N N . LEU A 1 94 ? -6.628 -6.025 6.225 1.00 91.81 94 LEU A N 1
ATOM 778 C CA . LEU A 1 94 ? -6.705 -7.093 7.225 1.00 91.81 94 LEU A CA 1
ATOM 779 C C . LEU A 1 94 ? -5.556 -7.068 8.251 1.00 91.81 94 LEU A C 1
ATOM 781 O O . LEU A 1 94 ? -5.644 -7.802 9.237 1.00 91.81 94 LEU A O 1
ATOM 785 N N . GLY A 1 95 ? -4.493 -6.292 8.003 1.00 81.00 95 GLY A N 1
ATOM 786 C CA . GLY A 1 95 ? -3.328 -6.126 8.889 1.00 81.00 95 GLY A CA 1
ATOM 787 C C . GLY A 1 95 ? -3.554 -5.134 10.024 1.00 81.00 95 GLY A C 1
ATOM 788 O O . GLY A 1 95 ? -3.080 -5.429 11.145 1.00 81.00 95 GLY A O 1
#

pLDDT: mean 83.26, std 11.4, range [50.69, 96.94]

Secondary structure (DSSP, 8-state):
--HHHHHHH-SSHHHHHHHHHHHHHSSHHHHHHHHHHHHHHT---TTS-HHHHHHHHHHHHHHHHHHS----SSHHHHHHHHHHHHHHHHHHHH-

Radius of gyration: 16.25 Å; chains: 1; bounding box: 44×24×42 Å

Organism: Prunus armeniaca (NCBI:txid36596)